Protein AF-A0A914S4E3-F1 (afdb_monomer_lite)

pLDDT: mean 79.86, std 15.19, range [44.72, 97.31]

Organism: Parascaris equorum (NCBI:txid6256)

InterPro domains:
  IPR013608 VWA N-terminal [PF08399] (8-83)

Sequence (89 aa):
MIANLSEEEVNDPMSMNFIRFMSAKGESDAARVYAHNHHGLVTEVNATRTFNLTPNANFYGIATSSIASAVHIPTPVYERSEHSFQISM

Radius of gyration: 17.74 Å; chains: 1; bounding box: 31×48×43 Å

Secondary structure (DSSP, 8-state):
------HHHHH-TTSTT---EEESSSSBEEEEEESSSTTSPEEEEPP--B---EE-GGGTT-EE-SS--EE-PPPPSS-----------

Foldseek 3Di:
DDDPDDPCQCQPPPHPNDDWACAPVFQFIWDWHADPDPLHDTDIDDTPDGHDWFQDVVVVGPTDDPPHDHDYDDDDPDDPDPPPPPPPD

Structure (mmCIF, N/CA/C/O backbone):
data_AF-A0A914S4E3-F1
#
_entry.id   AF-A0A914S4E3-F1
#
loop_
_atom_site.group_PDB
_atom_site.id
_atom_site.type_symbol
_atom_site.label_atom_id
_atom_site.label_alt_id
_atom_site.label_comp_id
_atom_site.label_asym_id
_atom_site.label_entity_id
_atom_site.label_seq_id
_atom_site.pdbx_PDB_ins_code
_atom_site.Cartn_x
_atom_site.Cartn_y
_atom_site.Cartn_z
_atom_site.occupancy
_atom_site.B_iso_or_equiv
_atom_site.auth_seq_id
_atom_site.auth_comp_id
_atom_site.auth_asym_id
_atom_site.auth_atom_id
_atom_site.pdbx_PDB_model_num
ATOM 1 N N . MET A 1 1 ? -11.916 12.728 -19.223 1.00 50.34 1 MET A N 1
ATOM 2 C CA . MET A 1 1 ? -10.880 12.750 -20.275 1.00 50.34 1 MET A CA 1
ATOM 3 C C . MET A 1 1 ? -10.034 11.510 -20.053 1.00 50.34 1 MET A C 1
ATOM 5 O O . MET A 1 1 ? -9.552 11.352 -18.941 1.00 50.34 1 MET A O 1
ATOM 9 N N . ILE A 1 2 ? -9.960 10.588 -21.012 1.00 60.22 2 ILE A N 1
ATOM 10 C CA . ILE A 1 2 ? -9.077 9.419 -20.892 1.00 60.22 2 ILE A CA 1
ATOM 11 C C . ILE A 1 2 ? -7.729 9.861 -21.456 1.00 60.22 2 ILE A C 1
ATOM 13 O O . ILE A 1 2 ? -7.652 10.215 -22.630 1.00 60.22 2 ILE A O 1
ATOM 17 N N . ALA A 1 3 ? -6.711 9.950 -20.602 1.00 72.19 3 ALA A N 1
ATOM 18 C CA . ALA A 1 3 ? -5.352 10.230 -21.042 1.00 72.19 3 ALA A CA 1
ATOM 19 C C . ALA A 1 3 ? -4.796 8.971 -21.722 1.00 72.19 3 ALA A C 1
ATOM 21 O O . ALA A 1 3 ? -4.894 7.880 -21.163 1.00 72.19 3 ALA A O 1
ATOM 22 N N . ASN A 1 4 ? -4.259 9.117 -22.933 1.00 81.44 4 ASN A N 1
ATOM 23 C CA . ASN A 1 4 ? -3.614 8.026 -23.659 1.00 81.44 4 ASN A CA 1
ATOM 24 C C . ASN A 1 4 ? -2.127 7.997 -23.280 1.00 81.44 4 ASN A C 1
ATOM 26 O O . ASN A 1 4 ? -1.311 8.578 -23.989 1.00 81.44 4 ASN A O 1
ATOM 30 N N . LEU A 1 5 ? -1.823 7.422 -22.115 1.00 82.62 5 LEU A N 1
ATOM 31 C CA . LEU A 1 5 ? -0.466 7.319 -21.566 1.00 82.62 5 LEU A CA 1
ATOM 32 C C . LEU A 1 5 ? 0.170 5.990 -21.981 1.00 82.62 5 LEU A C 1
ATOM 34 O O . LEU A 1 5 ? -0.519 4.966 -21.987 1.00 82.62 5 LEU A O 1
ATOM 38 N N . SER A 1 6 ? 1.463 5.995 -22.308 1.00 83.88 6 SER A N 1
ATOM 39 C CA . SER A 1 6 ? 2.192 4.756 -22.597 1.00 83.88 6 SER A CA 1
ATOM 40 C C . SER A 1 6 ? 2.505 3.971 -21.318 1.00 83.88 6 SER A C 1
ATOM 42 O O . SER A 1 6 ? 2.535 4.526 -20.216 1.00 83.88 6 SER A O 1
ATOM 44 N N . GLU A 1 7 ? 2.759 2.666 -21.458 1.00 78.00 7 GLU A N 1
ATOM 45 C CA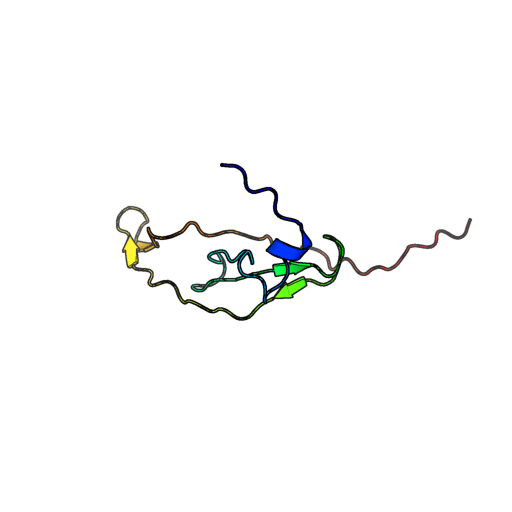 . GLU A 1 7 ? 3.179 1.825 -20.330 1.00 78.00 7 GLU A CA 1
ATOM 46 C C . GLU A 1 7 ? 4.508 2.305 -19.734 1.00 78.00 7 GLU A C 1
ATOM 48 O O . GLU A 1 7 ? 4.676 2.286 -18.517 1.00 78.00 7 GLU A O 1
ATOM 53 N N . GLU A 1 8 ? 5.436 2.779 -20.565 1.00 81.75 8 GLU A N 1
ATOM 54 C CA . GLU A 1 8 ? 6.704 3.358 -20.122 1.00 81.75 8 GLU A CA 1
ATOM 55 C C . GLU A 1 8 ? 6.485 4.634 -19.305 1.00 81.75 8 GLU A C 1
ATOM 57 O O . GLU A 1 8 ? 7.090 4.788 -18.248 1.00 81.75 8 GLU A O 1
ATOM 62 N N . GLU A 1 9 ? 5.587 5.525 -19.736 1.00 83.44 9 GLU A N 1
ATOM 63 C CA . GLU A 1 9 ? 5.326 6.790 -19.040 1.00 83.44 9 GLU A CA 1
ATOM 64 C C . GLU A 1 9 ? 4.760 6.590 -17.633 1.00 83.44 9 GLU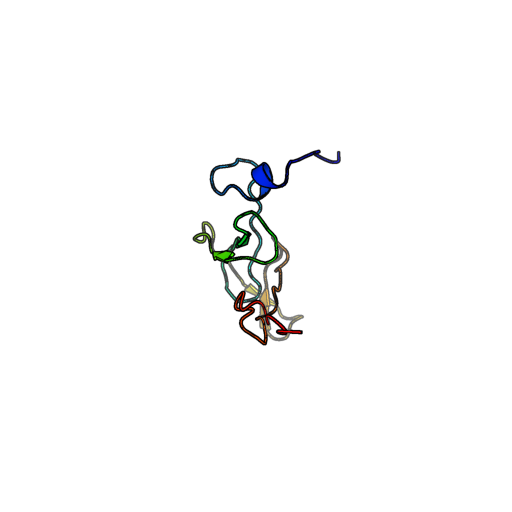 A C 1
ATOM 66 O O . GLU A 1 9 ? 5.041 7.393 -16.743 1.00 83.44 9 GLU A O 1
ATOM 71 N N . VAL A 1 10 ? 3.955 5.549 -17.417 1.00 84.06 10 VAL A N 1
ATOM 72 C CA . VAL A 1 10 ? 3.366 5.261 -16.099 1.00 84.06 10 VAL A CA 1
ATOM 73 C C . VAL A 1 10 ? 4.264 4.397 -15.212 1.00 84.06 10 VAL A C 1
ATOM 75 O O . VAL A 1 10 ? 4.069 4.386 -13.994 1.00 84.06 10 VAL A O 1
ATOM 78 N N . ASN A 1 11 ? 5.248 3.708 -15.802 1.00 80.62 11 ASN A N 1
ATOM 79 C CA . ASN A 1 11 ? 6.192 2.828 -15.108 1.00 80.62 11 ASN A CA 1
ATOM 80 C C . ASN A 1 11 ? 7.599 3.426 -14.929 1.00 80.62 11 ASN A C 1
ATOM 82 O O . ASN A 1 11 ? 8.407 2.819 -14.229 1.00 80.62 11 ASN A O 1
ATOM 86 N N . ASP A 1 12 ? 7.909 4.590 -15.505 1.00 84.50 12 ASP A N 1
ATOM 87 C CA . ASP A 1 12 ? 9.164 5.314 -15.265 1.00 84.50 12 ASP A CA 1
ATOM 88 C C . ASP A 1 12 ? 9.077 6.157 -13.974 1.00 84.50 12 ASP A C 1
ATOM 90 O O . ASP A 1 12 ? 8.319 7.127 -13.941 1.00 84.50 12 ASP A O 1
ATOM 94 N N . PRO A 1 13 ? 9.866 5.866 -12.916 1.00 85.31 13 PRO A N 1
ATOM 95 C CA . PRO A 1 13 ? 9.869 6.643 -11.672 1.00 85.31 13 PRO A CA 1
ATOM 96 C C . PRO A 1 13 ? 10.229 8.125 -11.831 1.00 85.31 13 PRO A C 1
ATOM 98 O O . PRO A 1 13 ? 9.952 8.908 -10.920 1.00 85.31 13 PRO A O 1
ATOM 101 N N . MET A 1 14 ? 10.868 8.502 -12.943 1.00 86.81 14 MET A N 1
ATOM 102 C CA . MET A 1 14 ? 11.231 9.883 -13.269 1.00 86.81 14 MET A CA 1
ATOM 103 C C . MET A 1 14 ? 10.141 10.617 -14.063 1.00 86.81 14 MET A C 1
ATOM 105 O O . MET A 1 14 ? 10.228 11.833 -14.246 1.00 86.81 14 MET A O 1
ATOM 109 N N . SER A 1 15 ? 9.107 9.908 -14.518 1.00 88.81 15 SER A N 1
ATOM 110 C CA . SER A 1 15 ? 7.995 10.482 -15.270 1.00 88.81 15 SER A CA 1
ATOM 111 C C . SER A 1 15 ? 7.039 11.266 -14.371 1.00 88.81 15 SER A C 1
ATOM 113 O O . SER A 1 15 ? 6.731 10.877 -13.244 1.00 88.81 15 SER A O 1
ATOM 115 N N . MET A 1 16 ? 6.476 12.353 -14.909 1.00 87.19 16 MET A N 1
ATOM 116 C CA . MET A 1 16 ? 5.388 13.093 -14.253 1.00 87.19 16 MET A CA 1
ATOM 117 C C . MET A 1 16 ? 4.097 12.271 -14.142 1.00 87.19 16 MET A C 1
ATOM 119 O O . MET A 1 16 ? 3.255 12.562 -13.295 1.00 87.19 16 MET A O 1
ATOM 123 N N . ASN A 1 17 ? 3.950 11.250 -14.987 1.00 87.81 17 ASN A N 1
ATOM 124 C CA . ASN A 1 17 ? 2.785 10.371 -15.036 1.00 87.81 17 ASN A CA 1
ATOM 125 C C . ASN A 1 17 ? 2.990 9.077 -14.231 1.00 87.81 17 ASN A C 1
ATOM 127 O O . ASN A 1 17 ? 2.161 8.170 -14.311 1.00 87.81 17 ASN A O 1
ATOM 131 N N . PHE A 1 18 ? 4.080 8.984 -13.461 1.00 88.94 18 PHE A N 1
ATOM 132 C CA . PHE A 1 18 ? 4.408 7.794 -12.689 1.00 88.94 18 PHE A CA 1
ATOM 133 C C . PHE A 1 18 ? 3.315 7.445 -11.676 1.00 88.94 18 PHE A C 1
ATOM 135 O O . PHE A 1 18 ? 2.915 8.269 -10.845 1.00 88.94 18 PHE A O 1
ATOM 142 N N . ILE A 1 19 ? 2.851 6.196 -11.707 1.00 87.56 19 ILE A N 1
ATOM 143 C CA . ILE A 1 19 ? 1.763 5.755 -10.837 1.00 87.56 19 ILE A CA 1
ATOM 144 C C . ILE A 1 19 ? 2.313 5.326 -9.476 1.00 87.56 19 ILE A C 1
ATOM 146 O O . ILE A 1 19 ? 3.105 4.394 -9.350 1.00 87.56 19 ILE A O 1
ATOM 150 N N . ARG A 1 20 ? 1.798 5.968 -8.426 1.00 90.44 20 ARG A N 1
ATOM 151 C CA . ARG A 1 20 ? 2.006 5.592 -7.023 1.00 90.44 20 ARG A CA 1
ATOM 152 C C . ARG A 1 20 ? 0.665 5.315 -6.363 1.00 90.44 20 ARG A C 1
ATOM 154 O O . ARG A 1 20 ? -0.303 6.046 -6.570 1.00 90.44 20 ARG A O 1
ATOM 161 N N . PHE A 1 21 ? 0.610 4.299 -5.516 1.00 90.88 21 PHE A N 1
ATOM 162 C CA . PHE A 1 21 ? -0.595 3.917 -4.781 1.00 90.88 21 PHE A CA 1
ATOM 163 C C . PHE A 1 21 ? -0.324 3.840 -3.281 1.00 90.88 21 PHE A C 1
ATOM 165 O O . PHE A 1 21 ? 0.815 3.687 -2.856 1.00 90.88 21 PHE A O 1
ATOM 172 N N . MET A 1 22 ? -1.369 3.958 -2.459 1.00 93.44 22 MET A N 1
ATOM 173 C CA . MET A 1 22 ? -1.259 3.646 -1.032 1.00 93.44 22 MET A CA 1
ATOM 174 C C . MET A 1 22 ? -1.096 2.133 -0.883 1.00 93.44 22 MET A C 1
ATOM 176 O O . MET A 1 22 ? -1.972 1.383 -1.314 1.00 93.44 22 MET A O 1
ATOM 180 N N . SER A 1 23 ? 0.013 1.669 -0.311 1.00 91.19 23 SER A N 1
ATOM 181 C CA . SER A 1 23 ? 0.200 0.236 -0.075 1.00 91.19 23 SER A CA 1
ATOM 182 C C . SER A 1 23 ? -0.775 -0.238 0.998 1.00 91.19 23 SER A C 1
ATOM 184 O O . SER A 1 23 ? -0.892 0.392 2.037 1.00 91.19 23 SER A O 1
ATOM 186 N N . ALA A 1 24 ? -1.462 -1.362 0.794 1.00 90.38 24 ALA A N 1
ATOM 187 C CA . ALA A 1 24 ? -2.255 -1.969 1.868 1.00 90.38 24 ALA A CA 1
ATOM 188 C C . ALA A 1 24 ? -1.391 -2.705 2.911 1.00 90.38 24 ALA A C 1
ATOM 190 O O . ALA A 1 24 ? -1.879 -3.043 3.985 1.00 90.38 24 ALA A O 1
ATOM 191 N N . LYS A 1 25 ? -0.127 -3.007 2.583 1.00 86.25 25 LYS A N 1
ATOM 192 C CA . LYS A 1 25 ? 0.808 -3.732 3.464 1.00 86.25 25 LYS A CA 1
ATOM 193 C C . LYS A 1 25 ? 1.724 -2.802 4.262 1.00 86.25 25 LYS A C 1
ATOM 195 O O . LYS A 1 25 ? 2.507 -3.284 5.071 1.00 86.25 25 LYS A O 1
ATOM 200 N N . GLY A 1 26 ? 1.651 -1.498 4.015 1.00 82.25 26 GLY A N 1
ATOM 201 C CA . GLY A 1 26 ? 2.438 -0.484 4.706 1.00 82.25 26 GLY A CA 1
ATOM 202 C C . GLY A 1 26 ? 1.639 0.801 4.869 1.00 82.25 26 GLY A C 1
ATOM 203 O O . GLY A 1 26 ? 0.567 0.952 4.302 1.00 82.25 26 GLY A O 1
ATOM 204 N N . GLU A 1 27 ? 2.166 1.747 5.633 1.00 85.44 27 GLU A N 1
ATOM 205 C CA . GLU A 1 27 ? 1.498 3.031 5.894 1.00 85.44 27 GLU A CA 1
ATOM 206 C C . GLU A 1 27 ? 1.992 4.144 4.949 1.00 85.44 27 GLU A C 1
ATOM 208 O O . GLU A 1 27 ? 1.829 5.333 5.214 1.00 85.44 27 GLU A O 1
ATOM 213 N N . SER A 1 28 ? 2.617 3.769 3.831 1.00 90.38 28 SER A N 1
ATOM 214 C CA . SER A 1 28 ? 3.238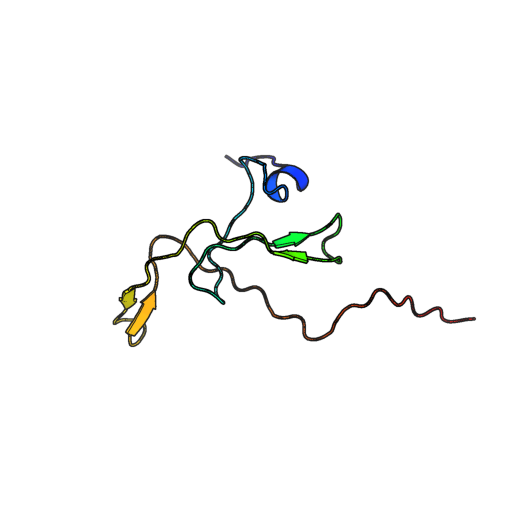 4.677 2.864 1.00 90.38 28 SER A CA 1
ATOM 215 C C . SER A 1 28 ? 2.691 4.485 1.454 1.00 90.38 28 SER A C 1
ATOM 217 O O . SER A 1 28 ? 1.950 3.537 1.160 1.00 90.38 28 SER A O 1
ATOM 219 N N . ASP A 1 29 ? 3.058 5.389 0.546 1.00 91.06 29 ASP A N 1
ATOM 220 C CA . ASP A 1 29 ? 2.933 5.073 -0.869 1.00 91.06 29 ASP A CA 1
ATOM 221 C C . ASP A 1 29 ? 3.934 3.990 -1.265 1.00 91.06 29 ASP A C 1
ATOM 223 O O . ASP A 1 29 ? 4.983 3.803 -0.645 1.00 91.06 29 ASP A O 1
ATOM 227 N N . ALA A 1 30 ? 3.572 3.269 -2.310 1.00 89.06 30 ALA A N 1
ATOM 228 C CA . ALA A 1 30 ? 4.421 2.316 -2.980 1.00 89.06 30 ALA A CA 1
ATOM 229 C C . ALA A 1 30 ? 4.210 2.443 -4.487 1.00 89.06 30 ALA A C 1
ATOM 231 O O . ALA A 1 30 ? 3.175 2.923 -4.965 1.00 89.06 30 ALA A O 1
ATOM 232 N N . ALA A 1 31 ? 5.200 1.972 -5.228 1.00 86.31 31 ALA A N 1
ATOM 233 C CA . ALA A 1 31 ? 5.067 1.684 -6.639 1.00 86.31 31 ALA A CA 1
ATOM 234 C C . ALA A 1 31 ? 5.872 0.428 -6.966 1.00 86.31 31 ALA A C 1
ATOM 236 O O . ALA A 1 31 ? 6.891 0.138 -6.332 1.00 86.31 31 ALA A O 1
ATOM 237 N N . ARG A 1 32 ? 5.380 -0.328 -7.945 1.00 78.12 32 ARG A N 1
ATOM 238 C CA . ARG A 1 32 ? 6.023 -1.534 -8.461 1.00 78.12 32 ARG A CA 1
ATOM 239 C C . ARG A 1 32 ? 6.296 -1.323 -9.935 1.00 78.12 32 ARG A C 1
ATOM 241 O O . ARG A 1 32 ? 5.351 -1.197 -10.704 1.00 78.12 32 ARG A O 1
ATOM 248 N N . VAL A 1 33 ? 7.572 -1.290 -10.293 1.00 78.31 33 VAL A N 1
ATOM 249 C CA . VAL A 1 33 ? 8.017 -1.180 -11.681 1.00 78.31 33 VAL A CA 1
ATOM 250 C C . VAL A 1 33 ? 8.363 -2.572 -12.179 1.00 78.31 33 VAL A C 1
ATOM 252 O O . VAL A 1 33 ? 9.153 -3.276 -11.548 1.00 78.31 33 VAL A O 1
ATOM 255 N N . TYR A 1 34 ? 7.770 -2.968 -13.300 1.00 71.69 34 TYR A N 1
ATOM 256 C CA . TYR A 1 34 ? 8.096 -4.218 -13.975 1.00 71.69 34 TYR A CA 1
ATOM 257 C C . TYR A 1 34 ? 9.154 -3.951 -15.046 1.00 71.69 34 TYR A C 1
ATOM 259 O O . TYR A 1 34 ? 8.966 -3.095 -15.912 1.00 71.69 34 TYR A O 1
ATOM 267 N N . ALA A 1 35 ? 10.272 -4.676 -14.999 1.00 61.06 35 ALA A N 1
ATOM 268 C CA . ALA A 1 35 ? 11.295 -4.591 -16.033 1.00 61.06 35 ALA A CA 1
ATOM 269 C C . ALA A 1 35 ? 10.785 -5.247 -17.330 1.00 61.06 35 ALA A C 1
ATOM 271 O O . ALA A 1 35 ? 10.902 -6.453 -17.517 1.00 61.06 35 ALA A O 1
ATOM 272 N N . HIS A 1 36 ? 10.201 -4.440 -18.218 1.00 60.44 36 HIS A N 1
ATOM 273 C CA . HIS A 1 36 ? 9.948 -4.726 -19.643 1.00 60.44 36 HIS A CA 1
ATOM 274 C C . HIS A 1 36 ? 8.894 -5.812 -19.948 1.00 60.44 36 HIS A C 1
ATOM 276 O O . HIS A 1 36 ? 8.384 -5.866 -21.063 1.00 60.44 36 HIS A O 1
ATOM 282 N N . ASN A 1 37 ? 8.512 -6.647 -18.979 1.00 59.97 37 ASN A N 1
ATOM 283 C CA . ASN A 1 37 ? 7.357 -7.536 -19.045 1.00 59.97 37 ASN A CA 1
ATOM 284 C C . ASN A 1 37 ? 6.713 -7.690 -17.651 1.00 59.97 37 ASN A C 1
ATOM 286 O O . ASN A 1 37 ? 7.377 -7.646 -16.618 1.00 59.97 37 ASN A O 1
ATOM 290 N N . HIS A 1 38 ? 5.398 -7.901 -17.598 1.00 59.31 38 HIS A N 1
ATOM 291 C CA . HIS A 1 38 ? 4.629 -8.085 -16.350 1.00 59.31 38 HIS A CA 1
ATOM 292 C C . HIS A 1 38 ? 4.945 -9.410 -15.619 1.00 59.31 38 HIS A C 1
ATOM 294 O O . HIS A 1 38 ? 4.287 -9.766 -14.642 1.00 59.31 38 HIS A O 1
ATOM 300 N N . HIS A 1 39 ? 5.920 -10.174 -16.119 1.00 58.53 39 HIS A N 1
ATOM 301 C CA . HIS A 1 39 ? 6.326 -11.487 -15.618 1.00 58.53 39 HIS A CA 1
ATOM 302 C C . HIS A 1 39 ? 7.710 -11.468 -14.940 1.00 58.53 39 HIS A C 1
ATOM 304 O O . HIS A 1 39 ? 8.078 -12.463 -14.322 1.00 58.53 39 HIS A O 1
ATOM 310 N N . GLY A 1 40 ? 8.460 -10.366 -15.043 1.00 61.41 40 GLY A N 1
ATOM 311 C CA . GLY A 1 40 ? 9.852 -10.269 -14.609 1.00 61.41 40 GLY A CA 1
ATOM 312 C C . GLY A 1 40 ? 10.068 -9.717 -13.196 1.00 61.41 40 GLY A C 1
ATOM 313 O O . GLY A 1 40 ? 9.151 -9.592 -12.383 1.00 61.41 40 GLY A O 1
ATOM 314 N N . LEU A 1 41 ? 11.330 -9.370 -12.920 1.00 65.19 41 LEU A N 1
ATOM 315 C CA . LEU A 1 41 ? 11.783 -8.740 -11.677 1.00 65.19 41 LEU A CA 1
ATOM 316 C C . LEU A 1 41 ? 11.018 -7.435 -11.414 1.00 65.19 41 LEU A C 1
ATOM 318 O O . LEU A 1 41 ? 11.047 -6.500 -12.217 1.00 65.19 41 LEU A O 1
ATOM 322 N N . VAL A 1 42 ? 10.357 -7.379 -10.258 1.00 73.88 42 VAL A N 1
ATOM 323 C CA . VAL A 1 42 ? 9.719 -6.165 -9.750 1.00 73.88 42 VAL A CA 1
ATOM 324 C C . VAL A 1 42 ? 10.758 -5.353 -9.000 1.00 73.88 42 VAL A C 1
ATOM 326 O O . VAL A 1 42 ? 11.389 -5.858 -8.073 1.00 73.88 42 VAL A O 1
ATOM 329 N N . THR A 1 43 ? 10.894 -4.082 -9.360 1.00 78.56 43 THR A N 1
ATOM 330 C CA . THR A 1 43 ? 11.630 -3.115 -8.546 1.00 78.56 43 THR A CA 1
ATOM 331 C C . THR A 1 43 ? 10.633 -2.329 -7.705 1.00 78.56 43 THR A C 1
ATOM 333 O O . THR A 1 43 ? 9.715 -1.698 -8.238 1.00 78.56 43 THR A O 1
ATOM 336 N N . GLU A 1 44 ? 10.791 -2.389 -6.384 1.00 80.94 44 GLU A N 1
ATOM 337 C CA . GLU A 1 44 ? 10.053 -1.518 -5.472 1.00 80.94 44 GLU A CA 1
ATOM 338 C C . GLU A 1 44 ? 10.718 -0.143 -5.443 1.00 80.94 44 GLU A C 1
ATOM 340 O O . GLU A 1 44 ? 11.931 -0.015 -5.280 1.00 80.94 44 GLU A O 1
ATOM 345 N N . VAL A 1 45 ? 9.911 0.896 -5.639 1.00 84.75 45 VAL A N 1
ATOM 346 C CA . VAL 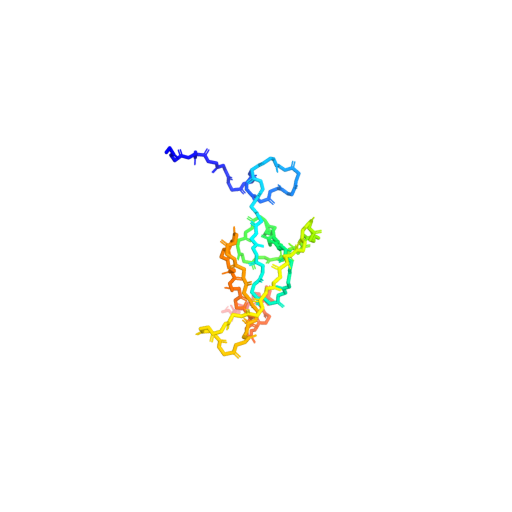A 1 45 ? 10.374 2.284 -5.599 1.00 84.75 45 VAL A CA 1
ATOM 347 C C . VAL A 1 45 ? 10.190 2.833 -4.191 1.00 84.75 45 VAL A C 1
ATOM 349 O O . VAL A 1 45 ? 9.164 2.591 -3.555 1.00 84.75 45 VAL A O 1
ATOM 352 N N . ASN A 1 46 ? 11.166 3.615 -3.726 1.00 86.44 46 ASN A N 1
ATOM 353 C CA . ASN A 1 46 ? 11.117 4.250 -2.413 1.00 86.44 46 ASN A CA 1
ATOM 354 C C . ASN A 1 46 ? 9.837 5.080 -2.220 1.00 86.44 46 ASN A C 1
ATOM 356 O O . ASN A 1 46 ? 9.386 5.807 -3.121 1.00 86.44 46 ASN A O 1
ATOM 360 N N . ALA A 1 47 ? 9.291 4.993 -1.008 1.00 87.38 47 ALA A N 1
ATOM 361 C CA . ALA A 1 47 ? 8.168 5.807 -0.579 1.00 87.38 47 ALA A CA 1
ATOM 362 C C . ALA A 1 47 ? 8.530 7.299 -0.619 1.00 87.38 47 ALA A C 1
ATOM 364 O O . ALA A 1 47 ? 9.641 7.702 -0.274 1.00 87.38 47 ALA A O 1
ATOM 365 N N . THR A 1 48 ? 7.572 8.117 -1.037 1.00 89.81 48 THR A N 1
ATOM 366 C CA . THR A 1 48 ? 7.672 9.584 -1.071 1.00 89.81 48 THR A CA 1
ATOM 367 C C . THR A 1 48 ? 6.730 10.258 -0.084 1.00 89.81 48 THR A C 1
ATOM 369 O O . THR A 1 48 ? 6.932 11.418 0.267 1.00 89.81 48 THR A O 1
ATOM 372 N N . ARG A 1 49 ? 5.708 9.539 0.385 1.00 90.94 49 ARG A N 1
ATOM 373 C CA . ARG A 1 49 ? 4.729 10.006 1.358 1.00 90.94 49 ARG A CA 1
ATOM 374 C C . ARG A 1 49 ? 4.379 8.905 2.351 1.00 90.94 49 ARG A C 1
ATOM 376 O O . ARG A 1 49 ? 4.177 7.746 1.993 1.00 90.94 49 ARG A O 1
ATOM 383 N N . THR A 1 50 ? 4.201 9.314 3.595 1.00 92.12 50 THR A N 1
ATOM 384 C CA . THR A 1 50 ? 3.556 8.501 4.626 1.00 92.12 50 THR A CA 1
ATOM 385 C C . THR A 1 50 ? 2.135 9.007 4.806 1.00 92.12 50 THR A C 1
ATOM 387 O O . THR A 1 50 ? 1.888 10.215 4.786 1.00 92.12 50 THR A O 1
ATOM 390 N N . PHE A 1 51 ? 1.186 8.094 4.954 1.00 91.62 51 PHE A N 1
ATOM 391 C CA . PHE A 1 51 ? -0.201 8.444 5.200 1.00 91.62 51 PHE A CA 1
ATOM 392 C C . PHE A 1 51 ? -0.428 8.621 6.694 1.00 91.62 51 PHE A C 1
ATOM 394 O O . PHE A 1 51 ? -0.066 7.764 7.493 1.00 91.62 51 PHE A O 1
ATOM 401 N N . ASN A 1 52 ? -1.074 9.722 7.072 1.00 92.38 52 ASN A N 1
ATOM 402 C CA . ASN A 1 52 ? -1.569 9.867 8.432 1.00 92.38 52 ASN A CA 1
ATOM 403 C C . ASN A 1 52 ? -2.863 9.054 8.571 1.00 92.38 52 ASN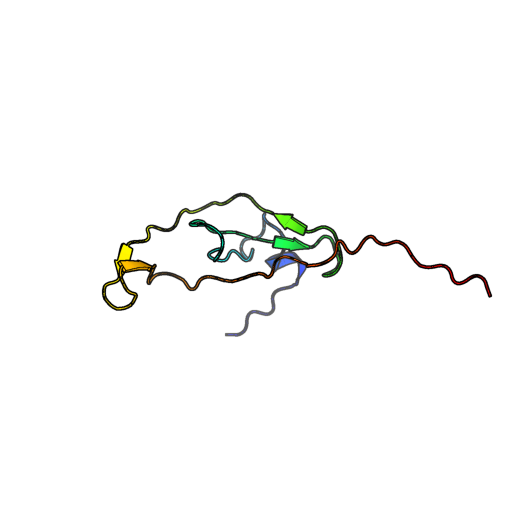 A C 1
ATOM 405 O O . ASN A 1 52 ? -3.874 9.383 7.940 1.00 92.38 52 ASN A O 1
ATOM 409 N N . LEU A 1 53 ? -2.814 7.974 9.349 1.00 92.94 53 LEU A N 1
ATOM 410 C CA . LEU A 1 53 ? -3.953 7.094 9.591 1.00 92.94 53 LEU A CA 1
ATOM 411 C C . LEU A 1 53 ? -4.594 7.441 10.933 1.00 92.94 53 LEU A C 1
ATOM 413 O O . LEU A 1 53 ? -3.906 7.658 11.927 1.00 92.94 53 LEU A O 1
ATOM 417 N N . THR A 1 54 ? -5.925 7.478 10.970 1.00 95.19 54 THR A N 1
ATOM 418 C CA . THR A 1 54 ? -6.676 7.797 12.194 1.00 95.19 54 THR A CA 1
ATOM 419 C C . THR A 1 54 ? -7.620 6.655 12.561 1.00 95.19 54 THR A C 1
ATOM 421 O O . THR A 1 54 ? -8.260 6.097 11.661 1.00 95.19 54 THR A O 1
ATOM 424 N N . PRO A 1 55 ? -7.716 6.271 13.851 1.00 96.69 55 PRO A N 1
ATOM 425 C CA . PRO A 1 55 ? -8.652 5.247 14.301 1.00 96.69 55 PRO A CA 1
ATOM 426 C C . PRO A 1 55 ? -10.083 5.577 13.889 1.00 96.69 55 PRO A C 1
ATOM 428 O O . PRO A 1 55 ? -10.565 6.688 14.111 1.00 96.69 55 PRO A O 1
ATOM 431 N N . ASN A 1 56 ? -10.776 4.600 13.313 1.00 96.00 56 ASN A N 1
ATOM 432 C CA . ASN A 1 56 ? -12.146 4.776 12.859 1.00 96.00 56 ASN A CA 1
ATOM 433 C C . ASN A 1 56 ? -13.112 3.934 13.695 1.00 96.00 56 ASN A C 1
ATOM 435 O O . ASN A 1 56 ? -13.020 2.706 13.734 1.00 96.00 56 ASN A O 1
ATOM 439 N N . ALA A 1 57 ? -14.069 4.600 14.344 1.00 96.31 57 ALA A N 1
ATOM 440 C CA . ALA A 1 57 ? -15.057 3.955 15.206 1.00 96.31 57 ALA A CA 1
ATOM 441 C C . ALA A 1 57 ? -15.933 2.935 14.456 1.00 96.31 57 ALA A C 1
ATOM 443 O O . ALA A 1 57 ? -16.276 1.897 15.015 1.00 96.31 57 ALA A O 1
ATOM 444 N N . ASN A 1 58 ? -16.227 3.179 13.175 1.00 97.31 58 ASN A N 1
ATOM 445 C CA . ASN A 1 58 ? -17.021 2.268 12.344 1.00 97.31 58 ASN A CA 1
ATOM 446 C C . ASN A 1 58 ? -16.224 1.045 11.866 1.00 97.31 58 ASN A C 1
ATOM 448 O O . ASN A 1 58 ? -16.807 0.093 11.359 1.00 97.31 58 ASN A O 1
ATOM 452 N N . PHE A 1 59 ? -14.900 1.063 12.033 1.00 96.38 59 PHE A N 1
ATOM 453 C CA . PHE A 1 59 ? -13.999 -0.036 11.692 1.00 96.38 59 PHE A CA 1
ATOM 454 C C . PHE A 1 59 ? -13.315 -0.589 12.948 1.00 96.38 59 PHE A C 1
ATOM 456 O O . PHE A 1 59 ? -12.151 -0.968 12.904 1.00 96.38 59 PHE A O 1
ATOM 463 N N . TYR A 1 60 ? -14.016 -0.619 14.087 1.00 96.56 60 TYR A N 1
ATOM 464 C CA . TYR A 1 60 ? -13.514 -1.191 15.346 1.00 96.56 60 TYR A CA 1
ATOM 465 C C . TYR A 1 60 ? -12.172 -0.597 15.817 1.00 96.56 60 TYR A C 1
ATOM 467 O O . TYR A 1 60 ? -11.350 -1.287 16.414 1.00 96.56 60 TYR A O 1
ATOM 475 N N . GLY A 1 61 ? -11.930 0.686 15.532 1.00 96.12 61 GLY A N 1
ATOM 476 C CA . GLY A 1 61 ? -10.686 1.373 15.881 1.00 96.12 61 GLY A CA 1
ATOM 477 C C . GLY A 1 61 ? -9.523 1.117 14.919 1.00 96.12 61 GLY A C 1
ATOM 478 O O . GLY A 1 61 ? -8.448 1.673 15.133 1.00 96.12 61 GLY A O 1
ATOM 479 N N . ILE A 1 62 ? -9.721 0.344 13.844 1.00 93.75 62 ILE A N 1
ATOM 480 C CA . ILE A 1 62 ? -8.717 0.184 12.787 1.00 93.75 62 ILE A CA 1
ATOM 481 C C . ILE A 1 62 ? -8.413 1.563 12.194 1.00 93.75 62 ILE A C 1
ATOM 483 O O . ILE A 1 62 ? -9.320 2.348 11.897 1.00 93.75 62 ILE A O 1
ATOM 487 N N . ALA A 1 63 ? -7.122 1.867 12.059 1.00 93.94 63 ALA A N 1
ATOM 488 C CA . ALA A 1 63 ? -6.669 3.132 11.513 1.00 93.94 63 ALA A CA 1
ATOM 489 C C . ALA A 1 63 ? -6.969 3.192 10.007 1.00 93.94 63 ALA A C 1
ATOM 491 O O . ALA A 1 63 ? -6.639 2.278 9.254 1.00 93.94 63 ALA A O 1
ATOM 492 N N . THR A 1 64 ? -7.617 4.269 9.567 1.00 93.62 64 THR A N 1
ATOM 493 C CA . THR A 1 64 ? -8.029 4.463 8.171 1.00 93.62 64 THR A CA 1
ATOM 494 C C . THR A 1 64 ? -7.613 5.837 7.664 1.00 93.62 64 THR A C 1
ATOM 496 O O . THR A 1 64 ? -7.309 6.746 8.443 1.00 93.62 64 THR A O 1
ATOM 499 N N . SER A 1 65 ? -7.616 5.986 6.342 1.00 92.81 65 SER A N 1
ATOM 500 C CA . SER A 1 65 ? -7.427 7.257 5.655 1.00 92.81 65 SER A CA 1
ATOM 501 C C . SER A 1 65 ? -8.610 7.526 4.731 1.00 92.81 65 SER A C 1
ATOM 503 O O . SER A 1 65 ? -9.137 6.599 4.121 1.00 92.81 65 SER A O 1
ATOM 505 N N . SER A 1 66 ? -9.018 8.788 4.608 1.00 92.50 66 SER A N 1
ATOM 506 C CA . SER A 1 66 ? -10.063 9.226 3.671 1.00 92.50 66 SER A CA 1
ATOM 507 C C . SER A 1 66 ? -9.505 9.876 2.401 1.00 92.50 66 SER A C 1
ATOM 509 O O . SER A 1 66 ? -10.275 10.213 1.506 1.00 92.50 66 SER A O 1
ATOM 511 N N . ILE A 1 67 ? -8.182 10.061 2.305 1.00 93.12 67 ILE A N 1
ATOM 512 C CA . ILE A 1 67 ? -7.550 10.790 1.192 1.00 93.12 67 ILE A CA 1
ATOM 513 C C . ILE A 1 67 ? -7.161 9.899 0.007 1.00 93.12 67 ILE A C 1
ATOM 515 O O . ILE A 1 67 ? -6.898 10.412 -1.078 1.00 93.12 67 ILE A O 1
ATOM 519 N N . ALA A 1 68 ? -7.093 8.579 0.197 1.00 90.56 68 ALA A N 1
ATOM 520 C CA . ALA A 1 68 ? -6.751 7.622 -0.850 1.00 90.56 68 ALA A CA 1
ATOM 521 C C . ALA A 1 68 ? -7.269 6.217 -0.515 1.00 90.56 68 ALA A C 1
ATOM 523 O O . ALA A 1 68 ? -7.451 5.870 0.651 1.00 90.56 68 ALA A O 1
ATOM 524 N N . SER A 1 69 ? -7.451 5.394 -1.547 1.00 92.62 69 SER A N 1
ATOM 525 C CA . SER A 1 69 ? -7.724 3.964 -1.398 1.00 92.62 69 SER A CA 1
ATOM 526 C C . SER A 1 69 ? -6.422 3.166 -1.376 1.00 92.62 69 SER A C 1
ATOM 528 O O . SER A 1 69 ? -5.519 3.416 -2.177 1.00 92.62 69 SER A O 1
ATOM 530 N N . ALA A 1 70 ? -6.346 2.184 -0.478 1.00 92.62 70 ALA A N 1
ATOM 531 C CA . ALA A 1 70 ? -5.229 1.253 -0.419 1.00 92.62 70 ALA A CA 1
ATOM 532 C C . ALA A 1 70 ? -5.325 0.199 -1.531 1.00 92.62 70 ALA A C 1
ATOM 534 O O . ALA A 1 70 ? -6.403 -0.315 -1.830 1.00 92.62 70 ALA A O 1
ATOM 535 N N . VAL A 1 71 ? -4.182 -0.149 -2.116 1.00 92.50 71 VAL A N 1
ATOM 536 C CA . VAL A 1 71 ? -4.049 -1.198 -3.126 1.00 92.50 71 VAL A CA 1
ATOM 537 C C . VAL A 1 71 ? -3.382 -2.410 -2.488 1.00 92.50 71 VAL A C 1
ATOM 539 O O . VAL A 1 71 ? -2.273 -2.334 -1.950 1.00 92.50 71 VAL A O 1
ATOM 542 N N . HIS A 1 72 ? -4.070 -3.549 -2.549 1.00 91.56 72 HIS A N 1
ATOM 543 C CA . HIS A 1 72 ? -3.542 -4.827 -2.095 1.00 91.56 72 HIS A CA 1
ATOM 544 C C . HIS A 1 72 ? -2.922 -5.586 -3.266 1.00 91.56 72 HIS A C 1
ATOM 546 O O . HIS A 1 72 ? -3.633 -6.023 -4.169 1.00 91.56 72 HIS A O 1
ATOM 552 N N . ILE A 1 73 ? -1.602 -5.786 -3.222 1.00 84.31 73 ILE A N 1
ATOM 553 C CA . ILE A 1 73 ? -0.916 -6.683 -4.154 1.00 84.31 73 ILE A CA 1
ATOM 554 C C . ILE A 1 73 ? -0.630 -8.017 -3.448 1.00 84.31 73 ILE A C 1
ATOM 556 O O . ILE A 1 73 ? 0.102 -8.022 -2.446 1.00 84.31 73 ILE A O 1
ATOM 560 N N . PRO A 1 74 ? -1.172 -9.148 -3.934 1.00 84.06 74 PRO A N 1
ATOM 561 C CA . PRO A 1 74 ? -0.930 -10.460 -3.342 1.00 84.06 74 PRO A CA 1
ATOM 562 C C . PRO A 1 74 ? 0.563 -10.788 -3.259 1.00 84.06 74 PRO A C 1
ATOM 564 O O . PRO A 1 74 ? 1.351 -10.408 -4.126 1.00 84.06 74 PRO A O 1
ATOM 567 N N . THR A 1 75 ? 0.968 -11.480 -2.194 1.00 82.75 75 THR A N 1
ATOM 568 C CA . THR A 1 75 ? 2.304 -12.092 -2.151 1.00 82.75 75 THR A CA 1
ATOM 569 C C . THR A 1 75 ? 2.272 -13.331 -3.052 1.00 82.75 75 THR A C 1
ATOM 571 O O . THR A 1 75 ? 1.389 -14.168 -2.849 1.00 82.75 75 THR A O 1
ATOM 574 N N . PRO A 1 76 ? 3.170 -13.470 -4.046 1.00 74.94 76 PRO A N 1
ATOM 575 C CA . PRO A 1 76 ? 3.247 -14.687 -4.849 1.00 74.94 76 PRO A CA 1
ATOM 576 C C . PRO A 1 76 ? 3.505 -15.911 -3.962 1.00 74.94 76 PRO A C 1
ATOM 578 O O . PRO A 1 76 ? 4.288 -15.840 -3.020 1.00 74.94 76 PRO A O 1
ATOM 581 N N . VAL A 1 77 ? 2.849 -17.033 -4.266 1.00 72.19 77 VAL A N 1
ATOM 582 C CA . VAL A 1 77 ? 3.000 -18.297 -3.515 1.00 72.19 77 VAL A CA 1
ATOM 583 C C . VAL A 1 77 ? 4.207 -19.113 -4.006 1.00 72.19 77 VAL A C 1
ATOM 585 O O . VAL A 1 77 ? 4.731 -19.941 -3.270 1.00 72.19 77 VAL A O 1
ATOM 588 N N . TYR A 1 78 ? 4.681 -18.847 -5.226 1.00 64.75 78 TYR A N 1
ATOM 589 C CA . TYR A 1 78 ? 5.844 -19.498 -5.828 1.00 64.75 78 TYR A CA 1
ATOM 590 C C . TYR A 1 78 ? 6.765 -18.455 -6.457 1.00 64.75 78 TYR A C 1
ATOM 592 O O . TYR A 1 78 ? 6.290 -17.545 -7.144 1.00 64.75 78 TYR A O 1
ATOM 600 N N . GLU A 1 79 ? 8.075 -18.619 -6.277 1.00 58.44 79 GLU A N 1
ATOM 601 C CA . GLU A 1 79 ? 9.058 -17.924 -7.102 1.00 58.44 79 GLU A CA 1
ATOM 602 C C . GLU A 1 79 ? 8.971 -18.489 -8.523 1.00 58.44 79 GLU A C 1
ATOM 604 O O . GLU A 1 79 ? 9.316 -19.646 -8.777 1.00 58.44 79 GLU A O 1
ATOM 609 N N . ARG A 1 80 ? 8.480 -17.683 -9.471 1.00 55.75 80 ARG A N 1
ATOM 610 C CA . ARG A 1 80 ? 8.614 -18.001 -10.893 1.00 55.75 80 ARG A CA 1
ATOM 611 C C . ARG A 1 80 ? 10.076 -17.791 -11.275 1.00 55.75 80 ARG A C 1
ATOM 613 O O . ARG A 1 80 ? 10.454 -16.718 -11.725 1.00 55.75 80 ARG A O 1
ATOM 620 N N . SER A 1 81 ? 10.910 -18.798 -11.042 1.00 52.19 81 SER A N 1
ATOM 621 C CA . SER A 1 81 ? 12.208 -18.853 -11.708 1.00 52.19 81 SER A CA 1
ATOM 622 C C . SER A 1 81 ? 11.976 -19.220 -13.178 1.00 52.19 81 SER A C 1
ATOM 624 O O . SER A 1 81 ? 11.211 -20.138 -13.473 1.00 52.19 81 SER A O 1
ATOM 626 N N . GLU A 1 82 ? 12.619 -18.504 -14.099 1.00 54.75 82 GLU A N 1
ATOM 627 C CA . GLU A 1 82 ? 12.615 -18.756 -15.552 1.00 54.75 82 GLU A CA 1
ATOM 628 C C . GLU A 1 82 ? 13.399 -20.044 -15.906 1.00 54.75 82 GLU A C 1
ATOM 630 O O . GLU A 1 82 ? 14.221 -20.071 -16.821 1.00 54.75 82 GLU A O 1
ATOM 635 N N . HIS A 1 83 ? 13.197 -21.142 -15.174 1.00 45.53 83 HIS A N 1
ATOM 636 C CA . HIS A 1 83 ? 13.703 -22.442 -15.599 1.00 45.53 83 HIS A CA 1
ATOM 637 C C . HIS A 1 83 ? 12.745 -22.986 -16.651 1.00 45.53 83 HIS A C 1
ATOM 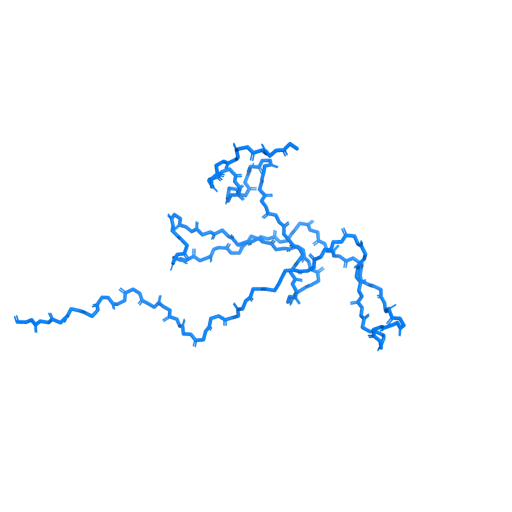639 O O . HIS A 1 83 ? 11.740 -23.629 -16.345 1.00 45.53 83 HIS A O 1
ATOM 645 N N . SER A 1 84 ? 13.065 -22.702 -17.913 1.00 44.72 84 SER A N 1
ATOM 646 C CA . SER A 1 84 ? 12.511 -23.440 -19.041 1.00 44.72 84 SER A CA 1
ATOM 647 C C . SER A 1 84 ? 12.719 -24.936 -18.787 1.00 44.72 84 SER A C 1
ATOM 649 O O . SER A 1 84 ? 13.835 -25.451 -18.825 1.00 44.72 84 SER A O 1
ATOM 651 N N . PHE A 1 85 ? 11.635 -25.651 -18.482 1.00 49.97 85 PHE A N 1
ATOM 652 C CA . PHE A 1 85 ? 11.627 -27.106 -18.546 1.00 49.97 85 PHE A CA 1
ATOM 653 C C . PHE A 1 85 ? 11.830 -27.476 -20.019 1.00 49.97 85 PHE A C 1
ATOM 655 O O . PHE A 1 85 ? 10.879 -27.516 -20.799 1.00 49.97 85 PHE A O 1
ATOM 662 N N . GLN A 1 86 ? 13.081 -27.698 -20.426 1.00 44.78 86 GLN A N 1
ATOM 663 C CA . GLN A 1 86 ? 13.364 -28.372 -21.684 1.00 44.78 86 GLN A CA 1
ATOM 664 C C . GLN A 1 86 ? 12.925 -29.825 -21.522 1.00 44.78 86 GLN A C 1
ATOM 666 O O . GLN A 1 86 ? 13.634 -30.651 -20.949 1.00 44.78 86 GLN A O 1
ATOM 671 N N . ILE A 1 87 ? 11.727 -30.136 -22.012 1.00 49.91 87 ILE A N 1
ATOM 672 C CA . ILE A 1 87 ? 11.365 -31.518 -22.301 1.00 49.91 87 ILE A CA 1
ATOM 673 C C . ILE A 1 87 ? 12.229 -31.912 -23.500 1.00 49.91 87 ILE A C 1
ATOM 675 O O . ILE A 1 87 ? 11.973 -31.484 -24.623 1.00 49.91 87 ILE A O 1
ATOM 679 N N . SER A 1 88 ? 13.302 -32.657 -23.238 1.00 49.50 88 SER A N 1
ATOM 680 C CA . SER A 1 88 ? 14.034 -33.364 -24.286 1.00 49.50 88 SER A CA 1
ATOM 681 C C . SER A 1 88 ? 13.085 -34.426 -24.841 1.00 49.50 88 SER A C 1
ATOM 683 O O . SER A 1 88 ? 12.655 -35.309 -24.095 1.00 49.50 88 SER A O 1
ATOM 685 N N . MET A 1 89 ? 12.686 -34.258 -26.100 1.00 50.78 89 MET A N 1
ATOM 686 C CA . MET A 1 89 ? 11.884 -35.214 -26.863 1.00 50.78 89 MET A CA 1
ATOM 687 C C . MET A 1 89 ? 12.803 -36.058 -27.737 1.00 50.78 89 MET A C 1
ATOM 689 O O . MET A 1 89 ? 13.769 -35.474 -28.281 1.00 50.78 89 MET A O 1
#